Protein AF-A0A3T1APT2-F1 (afdb_monomer_lite)

Structure (mmCIF, N/CA/C/O backbone):
data_AF-A0A3T1APT2-F1
#
_entry.id   AF-A0A3T1APT2-F1
#
loop_
_atom_site.group_PDB
_atom_site.id
_atom_site.type_symbol
_atom_site.label_atom_id
_atom_site.label_alt_id
_atom_site.label_comp_id
_atom_site.label_asym_id
_atom_site.label_entity_id
_atom_site.label_seq_id
_atom_site.pdbx_PDB_ins_code
_atom_site.Cartn_x
_atom_site.Cartn_y
_atom_site.Cartn_z
_atom_site.occupancy
_atom_site.B_iso_or_equiv
_atom_site.auth_seq_id
_atom_site.auth_comp_id
_atom_site.auth_asym_id
_atom_site.auth_atom_id
_atom_site.pdbx_PDB_model_num
ATOM 1 N N . MET A 1 1 ? -8.511 8.339 22.274 1.00 72.62 1 MET A N 1
ATOM 2 C CA . MET A 1 1 ? -9.612 7.411 21.914 1.00 72.62 1 MET A CA 1
ATOM 3 C C . MET A 1 1 ? -9.853 7.508 20.414 1.00 72.62 1 MET A C 1
ATOM 5 O O . MET A 1 1 ? -9.967 8.624 19.928 1.00 72.62 1 MET A O 1
ATOM 9 N N . ILE A 1 2 ? -9.901 6.391 19.679 1.00 82.38 2 ILE A N 1
ATOM 10 C CA . ILE A 1 2 ? -10.213 6.404 18.239 1.00 82.38 2 ILE A CA 1
ATOM 11 C C . ILE A 1 2 ? -11.736 6.364 18.050 1.00 82.38 2 ILE A C 1
ATOM 13 O O . ILE A 1 2 ? -12.429 5.638 18.764 1.00 82.38 2 ILE A O 1
ATOM 17 N N . SER A 1 3 ? -12.271 7.162 17.125 1.00 92.44 3 SER A N 1
ATOM 18 C CA . SER A 1 3 ? -13.709 7.172 16.834 1.00 92.44 3 SER A CA 1
ATOM 19 C C . SER A 1 3 ? -14.074 6.099 15.803 1.00 92.44 3 SER A C 1
ATOM 21 O O . SER A 1 3 ? -13.225 5.629 15.044 1.00 92.44 3 SER A O 1
ATOM 23 N N . LYS A 1 4 ? -15.365 5.750 15.721 1.00 91.94 4 LYS A N 1
ATOM 24 C CA . LYS A 1 4 ? -15.888 4.813 14.711 1.00 91.94 4 LYS A CA 1
ATOM 25 C C . LYS A 1 4 ? -15.591 5.283 13.280 1.00 91.94 4 LYS A C 1
ATOM 27 O O . LYS A 1 4 ? -15.233 4.469 12.436 1.00 91.94 4 LYS A O 1
ATOM 32 N N . ARG A 1 5 ? -15.662 6.599 13.034 1.00 94.81 5 ARG A N 1
ATOM 33 C CA . ARG A 1 5 ? -15.310 7.218 11.743 1.00 94.81 5 ARG A CA 1
ATOM 34 C C . ARG A 1 5 ? -13.832 7.018 11.408 1.00 94.81 5 ARG A C 1
ATOM 36 O O . ARG A 1 5 ? -13.517 6.607 10.299 1.00 94.81 5 ARG A O 1
ATOM 43 N N . TRP A 1 6 ? -12.944 7.232 12.379 1.00 96.56 6 TRP A N 1
ATOM 44 C CA . TRP A 1 6 ? -11.510 7.009 12.190 1.00 96.56 6 TRP A CA 1
ATOM 45 C C . TRP A 1 6 ? -11.171 5.535 11.951 1.00 96.56 6 TRP A C 1
ATOM 47 O O . TRP A 1 6 ? -10.334 5.244 11.108 1.00 96.56 6 TRP A O 1
ATOM 57 N N . ALA A 1 7 ? -11.846 4.596 12.618 1.00 95.75 7 ALA A N 1
ATOM 58 C CA . ALA A 1 7 ? -11.636 3.171 12.362 1.00 95.75 7 ALA A CA 1
ATOM 59 C C . ALA A 1 7 ? -11.981 2.783 10.910 1.00 95.75 7 ALA A C 1
ATOM 61 O O . ALA A 1 7 ? -11.183 2.115 10.257 1.00 95.75 7 ALA A O 1
ATOM 62 N N . VAL A 1 8 ? -13.120 3.253 10.381 1.00 96.56 8 VAL A N 1
ATOM 63 C CA . VAL A 1 8 ? -13.492 3.043 8.964 1.00 96.56 8 VAL A CA 1
ATOM 64 C C . VAL A 1 8 ? -12.494 3.704 8.032 1.00 96.56 8 VAL A C 1
ATOM 66 O O . VAL A 1 8 ? -12.095 3.089 7.051 1.00 96.56 8 VAL A O 1
ATOM 69 N N . PHE A 1 9 ? -12.068 4.927 8.349 1.00 97.44 9 PHE A N 1
ATOM 70 C CA . PHE A 1 9 ? -11.069 5.633 7.557 1.00 97.44 9 PHE A CA 1
ATOM 71 C C . PHE A 1 9 ? -9.777 4.817 7.425 1.00 97.44 9 PHE A C 1
ATOM 73 O O . PHE A 1 9 ? -9.302 4.626 6.313 1.00 97.44 9 PHE A O 1
ATOM 80 N N . LEU A 1 10 ? -9.250 4.258 8.521 1.00 97.81 10 LEU A N 1
ATOM 81 C CA . LEU A 1 10 ? -8.038 3.428 8.483 1.00 97.81 10 LEU A CA 1
ATOM 82 C C . LEU A 1 10 ? -8.216 2.162 7.633 1.00 97.81 10 LEU A C 1
ATOM 84 O O . LEU A 1 10 ? -7.317 1.797 6.877 1.00 97.81 10 LEU A O 1
ATOM 88 N N . VAL A 1 11 ? -9.382 1.511 7.712 1.00 98.00 11 VAL A N 1
ATOM 89 C CA . VAL A 1 11 ? -9.703 0.374 6.831 1.00 98.00 11 VAL A CA 1
ATOM 90 C C . VAL A 1 11 ? -9.740 0.820 5.370 1.00 98.00 11 VAL A C 1
ATOM 92 O O . VAL A 1 11 ? -9.118 0.183 4.525 1.00 98.00 11 VAL A O 1
ATOM 95 N N . GLY A 1 12 ? -10.422 1.930 5.080 1.00 98.19 12 GLY A N 1
ATOM 96 C CA . GLY A 1 12 ? -10.513 2.503 3.739 1.00 98.19 12 GLY A CA 1
ATOM 97 C C . GLY A 1 12 ? -9.145 2.854 3.158 1.00 98.19 12 GLY A C 1
ATOM 98 O O . GLY A 1 12 ? -8.881 2.520 2.009 1.00 98.19 12 GLY A O 1
ATOM 99 N N . VAL A 1 13 ? -8.249 3.438 3.960 1.00 98.19 13 VAL A N 1
ATOM 100 C CA . VAL A 1 13 ? -6.857 3.708 3.566 1.00 98.19 13 VAL A CA 1
ATOM 101 C C . VAL A 1 13 ? -6.134 2.413 3.210 1.00 98.19 13 VAL A C 1
ATOM 103 O O . VAL A 1 13 ? -5.543 2.337 2.138 1.00 98.19 13 VAL A O 1
ATOM 106 N N . GLY A 1 14 ? -6.220 1.378 4.054 1.00 98.12 14 GLY A N 1
ATOM 107 C CA . GLY A 1 14 ? -5.593 0.086 3.765 1.00 98.12 14 GLY A CA 1
ATOM 108 C C . GLY A 1 14 ? -6.102 -0.541 2.462 1.00 98.12 14 GLY A C 1
ATOM 109 O O . GLY A 1 14 ? -5.306 -0.995 1.643 1.00 98.12 14 GLY A O 1
ATOM 110 N N . VAL A 1 15 ? -7.418 -0.508 2.229 1.00 98.44 15 VAL A N 1
ATOM 111 C CA . VAL A 1 15 ? -8.029 -0.990 0.978 1.00 98.44 15 VAL A CA 1
ATOM 112 C C . VAL A 1 15 ? -7.560 -0.163 -0.219 1.00 98.44 15 VAL A C 1
ATOM 114 O O . VAL A 1 15 ? -7.139 -0.731 -1.222 1.00 98.44 15 VAL A O 1
ATOM 117 N N . TRP A 1 16 ? -7.576 1.166 -0.112 1.00 98.50 16 TRP A N 1
ATOM 118 C CA . TRP A 1 16 ? -7.114 2.066 -1.169 1.00 98.50 16 TRP A CA 1
ATOM 119 C C . TRP A 1 16 ? -5.656 1.795 -1.557 1.00 98.50 16 TRP A C 1
ATOM 121 O O . TRP A 1 16 ? -5.341 1.700 -2.743 1.00 98.50 16 TRP A O 1
ATOM 131 N N . THR A 1 17 ? -4.776 1.591 -0.571 1.00 98.12 17 THR A N 1
ATOM 132 C CA . THR A 1 17 ? -3.381 1.197 -0.807 1.00 98.12 17 THR A CA 1
ATOM 133 C C . THR A 1 17 ? -3.309 -0.079 -1.652 1.00 98.12 17 THR A C 1
ATOM 135 O O . THR A 1 17 ? -2.607 -0.106 -2.662 1.00 98.12 17 THR A O 1
ATOM 138 N N . TRP A 1 18 ? -4.071 -1.114 -1.297 1.00 98.06 18 TRP A N 1
ATOM 139 C CA . TRP A 1 18 ? -4.093 -2.377 -2.042 1.00 98.06 18 TRP A CA 1
ATOM 140 C C . TRP A 1 18 ? -4.708 -2.277 -3.440 1.00 98.06 18 TRP A C 1
ATOM 142 O O . TRP A 1 18 ? -4.375 -3.086 -4.299 1.00 98.06 18 TRP A O 1
ATOM 152 N N . VAL A 1 19 ? -5.569 -1.294 -3.703 1.00 97.88 19 VAL A N 1
ATOM 153 C CA . VAL A 1 19 ? -6.131 -1.065 -5.043 1.00 97.88 19 VAL A CA 1
ATOM 154 C C . VAL A 1 19 ? -5.116 -0.385 -5.967 1.00 97.88 19 VAL A C 1
ATOM 156 O O . VAL A 1 19 ? -4.987 -0.759 -7.132 1.00 97.88 19 VAL A O 1
ATOM 159 N N . ILE A 1 20 ? -4.386 0.611 -5.463 1.00 97.88 20 ILE A 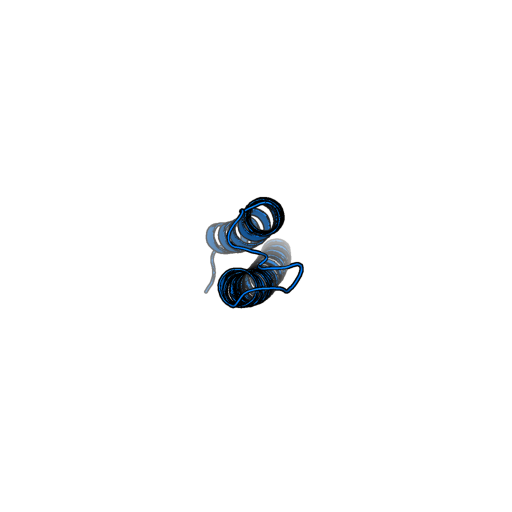N 1
ATOM 160 C CA . ILE A 1 20 ? -3.505 1.448 -6.288 1.00 97.88 20 ILE A CA 1
ATOM 161 C C . ILE A 1 20 ? -2.166 0.770 -6.577 1.00 97.88 20 ILE A C 1
ATOM 163 O O . ILE A 1 20 ? -1.727 0.717 -7.728 1.00 97.88 20 ILE A O 1
ATOM 167 N N . TRP A 1 21 ? -1.503 0.251 -5.544 1.00 98.19 21 TRP A N 1
ATOM 168 C CA . TRP A 1 21 ? -0.097 -0.135 -5.655 1.00 98.19 21 TRP A CA 1
ATOM 169 C C . TRP A 1 21 ? 0.175 -1.350 -6.554 1.00 98.19 21 TRP A C 1
ATOM 171 O O . TRP A 1 21 ? 1.146 -1.285 -7.305 1.00 98.19 21 TRP A O 1
ATOM 181 N N . PRO A 1 22 ? -0.652 -2.414 -6.591 1.00 97.44 22 PRO A N 1
ATOM 182 C CA . PRO A 1 22 ? -0.446 -3.510 -7.540 1.00 97.44 22 PRO A CA 1
ATOM 183 C C . PRO A 1 22 ? -0.570 -3.054 -8.996 1.00 97.44 22 PRO A C 1
ATOM 185 O O . PRO A 1 22 ? 0.251 -3.421 -9.834 1.00 97.44 22 PRO A O 1
ATOM 188 N N . ARG A 1 23 ? -1.553 -2.192 -9.296 1.00 97.94 23 ARG A N 1
ATOM 189 C CA . ARG A 1 23 ? -1.725 -1.629 -10.642 1.00 97.94 23 ARG A CA 1
ATOM 190 C C . ARG A 1 23 ? -0.541 -0.743 -11.027 1.00 97.94 23 ARG A C 1
ATOM 192 O O . ARG A 1 23 ? -0.077 -0.805 -12.161 1.00 97.94 23 ARG A O 1
ATOM 199 N N . PHE A 1 24 ? -0.033 0.043 -10.081 1.00 98.19 24 PHE A N 1
ATOM 200 C CA . PHE A 1 24 ? 1.183 0.823 -10.279 1.00 98.19 24 PHE A CA 1
ATOM 201 C C . PHE A 1 24 ? 2.410 -0.072 -10.502 1.00 98.19 24 PHE A C 1
ATOM 203 O O . PHE A 1 24 ? 3.204 0.207 -11.389 1.00 98.19 24 PHE A O 1
ATOM 210 N N . GLY A 1 25 ? 2.526 -1.194 -9.786 1.00 98.56 25 GLY A N 1
ATOM 211 C CA . GLY A 1 25 ? 3.585 -2.181 -10.011 1.00 98.56 25 GLY A CA 1
ATOM 212 C C . GLY A 1 25 ? 3.585 -2.752 -11.429 1.00 98.56 25 GLY A C 1
ATOM 213 O O . GLY A 1 25 ? 4.644 -2.850 -12.038 1.00 98.56 25 GLY A O 1
ATOM 214 N N . VAL A 1 26 ? 2.407 -3.042 -11.993 1.00 98.50 26 VAL A N 1
ATOM 215 C CA . VAL A 1 26 ? 2.280 -3.446 -13.406 1.00 98.50 26 VAL A CA 1
ATOM 216 C C . VAL A 1 26 ? 2.724 -2.323 -14.349 1.00 98.50 26 VAL A C 1
ATOM 218 O O . VAL A 1 26 ? 3.408 -2.588 -15.332 1.00 98.50 26 VAL A O 1
ATOM 221 N N . ALA A 1 27 ? 2.366 -1.071 -14.053 1.00 98.31 27 ALA A N 1
ATOM 222 C CA . ALA A 1 27 ? 2.793 0.072 -14.859 1.00 98.31 27 ALA A CA 1
ATOM 223 C C . ALA A 1 27 ? 4.320 0.242 -14.847 1.00 98.31 27 ALA A C 1
ATOM 225 O O . ALA A 1 27 ? 4.907 0.444 -15.902 1.00 98.31 27 ALA A O 1
ATOM 226 N N . ILE A 1 28 ? 4.960 0.093 -13.682 1.00 98.50 28 ILE A N 1
ATOM 227 C CA . ILE A 1 28 ? 6.420 0.116 -13.560 1.00 98.50 28 ILE A CA 1
ATOM 228 C C . ILE A 1 28 ? 7.040 -1.044 -14.332 1.00 98.50 28 ILE A C 1
ATOM 230 O O . ILE A 1 28 ? 7.948 -0.817 -15.117 1.00 98.50 28 ILE A O 1
ATOM 234 N N . TRP A 1 29 ? 6.548 -2.272 -14.163 1.00 98.38 29 TRP A N 1
ATOM 235 C CA . TRP A 1 29 ? 7.094 -3.435 -14.868 1.00 98.38 29 TRP A CA 1
ATOM 236 C C . TRP A 1 29 ? 7.108 -3.255 -16.395 1.00 98.38 29 TRP A C 1
ATOM 238 O O . TRP A 1 29 ? 8.050 -3.686 -17.049 1.00 98.38 29 TRP A O 1
ATOM 248 N N . ASN A 1 30 ? 6.089 -2.588 -16.942 1.00 98.25 30 ASN A N 1
ATOM 249 C CA . ASN A 1 30 ? 5.955 -2.322 -18.376 1.00 98.25 30 ASN A CA 1
ATOM 250 C C . ASN A 1 30 ? 6.634 -1.019 -18.848 1.00 98.25 30 ASN A C 1
ATOM 252 O O . ASN A 1 30 ? 6.523 -0.686 -20.023 1.00 98.25 30 ASN A O 1
ATOM 256 N N . ASP A 1 31 ? 7.279 -0.255 -17.965 1.00 98.19 31 ASP A N 1
ATOM 257 C CA . ASP A 1 31 ? 8.014 0.963 -18.327 1.00 98.19 31 ASP A CA 1
ATOM 258 C C . ASP A 1 31 ? 9.370 0.603 -18.956 1.00 98.19 31 ASP A C 1
ATOM 260 O O . ASP A 1 31 ? 10.105 -0.226 -18.413 1.00 98.19 31 ASP A O 1
ATOM 264 N N . ASP A 1 32 ? 9.737 1.263 -20.059 1.00 97.69 32 ASP A N 1
ATOM 265 C CA . ASP A 1 32 ? 10.985 1.009 -20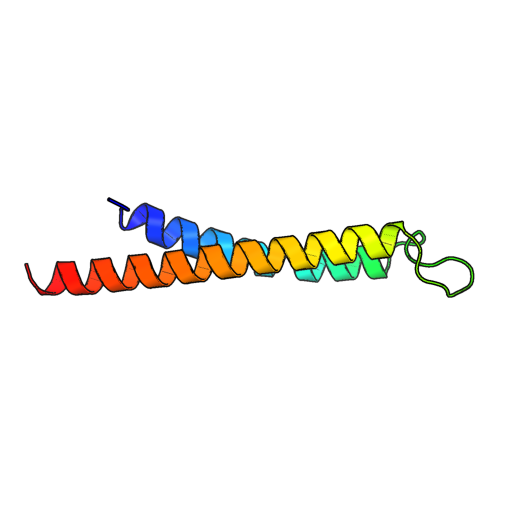.799 1.00 97.69 32 ASP A CA 1
ATOM 266 C C . ASP A 1 32 ? 12.248 1.156 -19.932 1.00 97.69 32 ASP A C 1
ATOM 268 O O . ASP A 1 32 ? 13.285 0.567 -20.225 1.00 97.69 32 ASP A O 1
ATOM 272 N N . ARG A 1 33 ? 12.184 1.923 -18.835 1.00 98.06 33 ARG A N 1
ATOM 273 C CA . ARG A 1 33 ? 13.314 2.117 -17.912 1.00 98.06 33 ARG A CA 1
ATOM 274 C C . ARG A 1 33 ? 13.510 0.959 -16.941 1.00 98.06 33 ARG A C 1
ATOM 276 O O . ARG A 1 33 ? 14.526 0.932 -16.245 1.00 98.06 33 ARG A O 1
ATOM 283 N N . SER A 1 34 ? 12.559 0.036 -16.825 1.00 98.44 34 SER A N 1
ATOM 284 C CA . SER A 1 34 ? 12.616 -1.051 -15.840 1.00 98.44 34 SER A CA 1
ATOM 285 C C . SER A 1 34 ? 13.666 -2.103 -16.154 1.00 98.44 34 SER A C 1
ATOM 287 O O . SER A 1 34 ? 14.211 -2.711 -15.227 1.00 98.44 34 SER A O 1
ATOM 289 N N . PHE A 1 35 ? 14.002 -2.265 -17.433 1.00 98.44 35 PHE A N 1
ATOM 290 C CA . PHE A 1 35 ? 14.995 -3.225 -17.889 1.00 98.44 35 PHE A CA 1
ATOM 291 C C . PHE A 1 35 ? 15.993 -2.575 -18.847 1.00 98.44 35 PHE A C 1
ATOM 293 O O . PHE A 1 35 ? 15.610 -1.812 -19.725 1.00 98.44 35 PHE A O 1
ATOM 300 N N . SER A 1 36 ? 17.273 -2.912 -18.696 1.00 98.00 36 SER A N 1
ATOM 301 C CA . SER A 1 36 ? 18.337 -2.575 -19.649 1.00 98.00 36 SER A CA 1
ATOM 302 C C . SER A 1 36 ? 19.055 -3.857 -20.028 1.00 98.00 36 SER A C 1
ATOM 304 O O . SER A 1 36 ? 19.513 -4.582 -19.142 1.00 98.00 36 SER A O 1
ATOM 306 N N . ASP A 1 37 ? 19.113 -4.165 -21.324 1.00 96.56 37 ASP A N 1
ATOM 307 C CA . ASP A 1 37 ? 19.747 -5.383 -21.854 1.00 96.56 37 ASP A CA 1
ATOM 308 C C . ASP A 1 37 ? 19.241 -6.674 -21.175 1.00 96.56 37 ASP A C 1
ATOM 310 O O . ASP A 1 37 ? 19.992 -7.604 -20.889 1.00 96.56 37 ASP A O 1
ATOM 314 N N . GLY A 1 38 ? 17.942 -6.708 -20.852 1.00 94.19 38 GLY A N 1
ATOM 315 C CA . GLY A 1 38 ? 17.296 -7.824 -20.153 1.00 94.19 38 GLY A CA 1
ATOM 316 C C . GLY A 1 38 ? 17.548 -7.887 -18.641 1.00 94.19 38 GLY A C 1
ATOM 317 O O . GLY A 1 38 ? 17.021 -8.780 -17.980 1.00 94.19 38 GLY A O 1
ATOM 318 N N . SER A 1 39 ? 18.303 -6.947 -18.068 1.00 97.62 39 SER A N 1
ATOM 319 C CA . SER A 1 39 ? 18.581 -6.882 -16.629 1.00 97.62 39 SER A CA 1
ATOM 320 C C . SER A 1 39 ? 17.710 -5.837 -15.905 1.00 97.62 39 SER A C 1
ATOM 322 O O . SER A 1 39 ? 17.493 -4.750 -16.446 1.00 97.62 39 SER A O 1
ATOM 324 N N . PRO A 1 40 ? 17.199 -6.127 -14.689 1.00 98.25 40 PRO A N 1
ATOM 325 C CA . PRO A 1 40 ? 16.495 -5.153 -13.853 1.00 98.25 40 PRO A CA 1
ATOM 326 C C . PRO A 1 40 ? 17.355 -3.930 -13.534 1.00 98.25 40 PRO A C 1
ATOM 328 O O . PRO A 1 40 ? 18.468 -4.064 -13.021 1.00 98.25 40 PRO A O 1
ATOM 331 N N . THR A 1 41 ? 16.820 -2.734 -13.758 1.00 98.69 41 THR A N 1
ATOM 332 C CA . THR A 1 41 ? 17.523 -1.488 -13.430 1.00 98.69 41 THR A CA 1
ATOM 333 C C . THR A 1 41 ? 17.257 -1.043 -11.989 1.00 98.69 41 THR A C 1
ATOM 335 O O . THR A 1 41 ? 16.333 -1.510 -11.313 1.00 98.69 41 THR A O 1
ATOM 338 N N . SER A 1 42 ? 18.022 -0.057 -11.512 1.00 98.38 42 SER A N 1
ATOM 339 C CA . SER A 1 42 ? 17.744 0.611 -10.233 1.00 98.38 42 SER A CA 1
ATOM 340 C C . SER A 1 42 ? 16.358 1.261 -10.192 1.00 98.38 42 SER A C 1
ATOM 342 O O . SER A 1 42 ? 15.758 1.334 -9.122 1.00 98.38 42 SER A O 1
ATOM 344 N N . PHE A 1 43 ? 15.825 1.705 -11.339 1.00 98.44 43 PHE A N 1
ATOM 345 C CA . PHE A 1 43 ? 14.468 2.249 -11.421 1.00 98.44 43 PHE A CA 1
ATOM 346 C C . PHE A 1 43 ? 13.441 1.199 -10.987 1.00 98.44 43 PHE A C 1
ATOM 348 O O . PHE A 1 43 ? 12.620 1.487 -10.115 1.00 98.44 43 PHE A O 1
ATOM 355 N N . LEU A 1 44 ? 13.535 -0.027 -11.512 1.00 98.56 44 LEU A N 1
ATOM 356 C CA . LEU A 1 44 ? 12.643 -1.117 -11.124 1.00 98.56 44 LEU A CA 1
ATOM 357 C C . LEU A 1 44 ? 12.807 -1.479 -9.641 1.00 98.56 44 LEU A C 1
ATOM 359 O O . LEU A 1 44 ? 11.815 -1.574 -8.919 1.00 98.56 44 LEU A O 1
ATOM 363 N N . TRP A 1 45 ? 14.047 -1.620 -9.161 1.00 98.69 45 TRP A N 1
ATOM 364 C CA . TRP A 1 45 ? 14.315 -2.018 -7.774 1.00 98.69 45 TRP A CA 1
ATOM 365 C C . TRP A 1 45 ? 13.812 -1.014 -6.737 1.00 98.69 45 TRP A C 1
ATOM 367 O O . TRP A 1 45 ? 13.196 -1.414 -5.747 1.00 98.69 45 TRP A O 1
ATOM 377 N N . ILE A 1 46 ? 14.029 0.284 -6.964 1.00 98.62 46 ILE A N 1
ATOM 378 C CA . ILE A 1 46 ? 13.553 1.334 -6.055 1.00 98.62 46 ILE A CA 1
ATOM 379 C C . ILE A 1 46 ? 12.026 1.304 -5.981 1.00 98.62 46 ILE A C 1
ATOM 381 O O . ILE A 1 46 ? 11.461 1.317 -4.889 1.00 98.62 46 ILE A O 1
ATOM 385 N N . HIS A 1 47 ? 11.343 1.210 -7.121 1.00 98.62 47 HIS A N 1
ATOM 386 C CA . HIS A 1 47 ? 9.884 1.169 -7.130 1.00 98.62 47 HIS A CA 1
ATOM 387 C C . HIS A 1 47 ? 9.341 -0.112 -6.504 1.00 98.62 47 HIS A C 1
ATOM 389 O O . HIS A 1 47 ? 8.396 -0.035 -5.723 1.00 98.62 47 HIS A O 1
ATOM 395 N N . ALA A 1 48 ? 9.952 -1.269 -6.768 1.00 98.62 48 ALA A N 1
ATOM 396 C CA . ALA A 1 48 ? 9.574 -2.524 -6.126 1.00 98.62 48 ALA A CA 1
ATOM 397 C C . ALA A 1 48 ? 9.680 -2.423 -4.595 1.00 98.62 48 ALA A C 1
ATOM 399 O O . ALA A 1 48 ?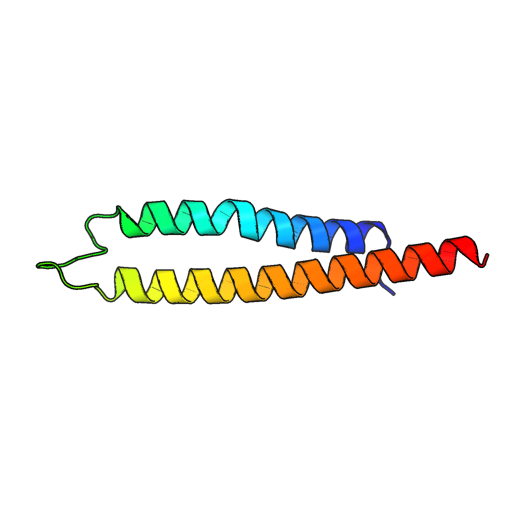 8.732 -2.770 -3.888 1.00 98.62 48 ALA A O 1
ATOM 400 N N . LEU A 1 49 ? 10.784 -1.869 -4.078 1.00 98.75 49 LEU A N 1
ATOM 401 C CA . LEU A 1 49 ? 10.965 -1.625 -2.646 1.00 98.75 49 LEU A CA 1
ATOM 402 C C . LEU A 1 49 ? 9.885 -0.684 -2.087 1.00 98.75 49 LEU A C 1
ATOM 404 O O . LEU A 1 49 ? 9.280 -0.986 -1.057 1.00 98.75 49 LEU A O 1
ATOM 408 N N . LEU A 1 50 ? 9.610 0.432 -2.772 1.00 98.56 50 LEU A N 1
ATOM 409 C 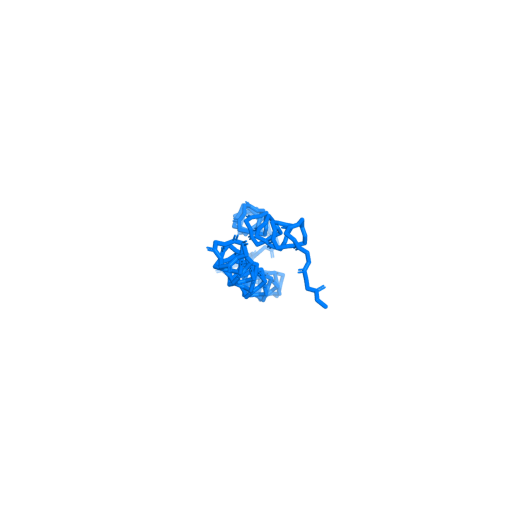CA . LEU A 1 50 ? 8.592 1.407 -2.364 1.00 98.56 50 LEU A CA 1
ATOM 410 C C . LEU A 1 50 ? 7.177 0.814 -2.372 1.00 98.56 50 LEU A C 1
ATOM 412 O O . LEU A 1 50 ? 6.402 1.076 -1.449 1.00 98.56 50 LEU A O 1
ATOM 416 N N . ILE A 1 51 ? 6.846 -0.010 -3.369 1.00 98.56 51 ILE A N 1
ATOM 417 C CA . ILE A 1 51 ? 5.573 -0.736 -3.457 1.00 98.56 51 ILE A CA 1
ATOM 418 C C . ILE A 1 51 ? 5.431 -1.677 -2.259 1.00 98.56 51 ILE A C 1
ATOM 420 O O . ILE A 1 51 ? 4.420 -1.624 -1.558 1.00 98.56 51 ILE A O 1
ATOM 424 N N . VAL A 1 52 ? 6.443 -2.506 -1.984 1.00 98.62 52 VAL A N 1
ATOM 425 C CA . VAL A 1 52 ? 6.410 -3.475 -0.875 1.00 98.62 52 VAL A CA 1
ATOM 426 C C . VAL A 1 52 ? 6.300 -2.768 0.475 1.00 98.62 52 VAL A C 1
ATOM 428 O O . VAL A 1 52 ? 5.467 -3.149 1.303 1.00 98.62 52 VAL A O 1
ATOM 431 N N . ALA A 1 53 ? 7.084 -1.710 0.694 1.00 98.56 53 ALA A N 1
ATOM 432 C CA . ALA A 1 53 ? 7.011 -0.908 1.911 1.00 98.56 53 ALA A CA 1
ATOM 433 C C . ALA A 1 53 ? 5.612 -0.294 2.088 1.00 98.56 53 ALA A C 1
ATOM 435 O O . ALA A 1 53 ? 5.007 -0.411 3.156 1.00 98.56 53 ALA A O 1
ATOM 436 N N . SER A 1 54 ? 5.056 0.286 1.023 1.00 98.25 54 SER A N 1
ATOM 437 C CA . SER A 1 54 ? 3.732 0.914 1.048 1.00 98.25 54 SER A CA 1
ATOM 438 C C . SER A 1 54 ? 2.614 -0.094 1.305 1.00 98.25 54 SER A C 1
ATOM 440 O O . SER A 1 54 ? 1.746 0.159 2.140 1.00 98.25 54 SER A O 1
ATOM 442 N N . LEU A 1 55 ? 2.648 -1.259 0.652 1.00 98.50 55 LEU A N 1
ATOM 443 C CA . LEU A 1 55 ? 1.691 -2.344 0.887 1.00 98.50 55 LEU A CA 1
ATOM 444 C C . LEU A 1 55 ? 1.784 -2.876 2.319 1.00 98.50 55 LEU A C 1
ATOM 446 O O . LEU A 1 55 ? 0.756 -3.132 2.948 1.00 98.50 55 LEU A O 1
ATOM 450 N N . THR A 1 56 ? 2.995 -2.992 2.866 1.00 98.69 56 THR A N 1
ATOM 451 C CA . THR A 1 56 ? 3.210 -3.410 4.258 1.00 98.69 56 THR A CA 1
ATOM 452 C C . THR A 1 56 ? 2.581 -2.411 5.226 1.00 98.69 56 THR A C 1
ATOM 454 O O . THR A 1 56 ? 1.775 -2.793 6.078 1.00 98.69 56 THR A O 1
ATOM 457 N N . ILE A 1 57 ? 2.874 -1.118 5.054 1.00 98.56 57 ILE A N 1
ATOM 458 C CA . ILE A 1 57 ? 2.311 -0.043 5.879 1.00 98.56 57 ILE A CA 1
ATOM 459 C C . ILE A 1 57 ? 0.782 -0.015 5.760 1.00 98.56 57 ILE A C 1
ATOM 461 O O . ILE A 1 57 ? 0.090 -0.024 6.778 1.00 98.56 57 ILE A O 1
ATOM 465 N N . GLY A 1 58 ? 0.238 -0.046 4.540 1.00 98.31 58 GLY A N 1
ATOM 466 C CA . GLY A 1 58 ? -1.208 -0.048 4.308 1.00 98.31 58 GLY A CA 1
ATOM 467 C C . GLY A 1 58 ? -1.908 -1.265 4.913 1.00 98.31 58 GLY A C 1
ATOM 468 O O . GLY A 1 58 ? -2.993 -1.134 5.478 1.00 98.31 58 GLY A O 1
ATOM 469 N N . THR A 1 59 ? -1.265 -2.435 4.882 1.00 98.56 59 THR A N 1
ATOM 470 C CA . THR A 1 59 ? -1.775 -3.654 5.527 1.00 98.56 59 THR A CA 1
ATOM 471 C C . THR A 1 59 ? -1.836 -3.495 7.042 1.00 98.56 59 THR A C 1
ATOM 473 O O . THR A 1 59 ? -2.876 -3.767 7.644 1.00 98.56 59 THR A O 1
ATOM 476 N N . VAL A 1 60 ? -0.760 -3.008 7.669 1.00 98.62 60 VAL A N 1
ATOM 477 C CA . VAL A 1 60 ? -0.731 -2.748 9.117 1.00 98.62 60 VAL A CA 1
ATOM 478 C C . VAL A 1 60 ? -1.813 -1.737 9.502 1.00 98.62 60 VAL A C 1
ATOM 480 O O . VAL A 1 60 ? -2.586 -1.992 10.427 1.00 98.62 60 VAL A O 1
ATOM 483 N N . VAL A 1 61 ? -1.930 -0.631 8.762 1.00 98.25 61 VAL A N 1
ATOM 484 C CA . VAL A 1 61 ? -2.962 0.397 8.973 1.00 98.25 61 VAL A CA 1
ATOM 485 C C . VAL A 1 61 ? -4.372 -0.190 8.850 1.00 98.25 61 VAL A C 1
ATOM 487 O O . VAL A 1 61 ? -5.201 0.019 9.739 1.00 98.25 61 VAL A O 1
ATOM 490 N N . GLY A 1 62 ? -4.635 -0.985 7.811 1.00 97.88 62 GLY A N 1
ATOM 491 C CA . GLY A 1 62 ? -5.920 -1.653 7.611 1.00 97.88 62 GLY A CA 1
ATOM 492 C C . GLY A 1 62 ? -6.266 -2.613 8.753 1.00 97.88 62 GLY A C 1
ATOM 493 O O . GLY A 1 62 ? -7.374 -2.562 9.291 1.00 97.88 62 GLY A O 1
ATOM 494 N N . ILE A 1 63 ? -5.305 -3.433 9.198 1.00 98.31 63 ILE A N 1
ATOM 495 C CA . ILE A 1 63 ? -5.475 -4.346 10.341 1.00 98.31 63 ILE A CA 1
ATOM 4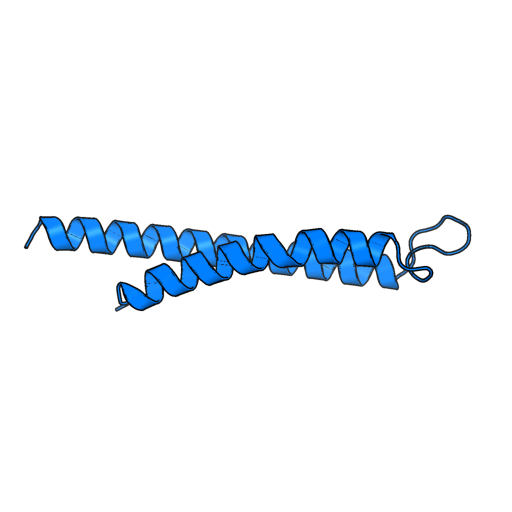96 C C . ILE A 1 63 ? -5.799 -3.568 11.620 1.00 98.31 63 ILE A C 1
ATOM 498 O O . ILE A 1 63 ? -6.704 -3.959 12.363 1.00 98.31 63 ILE A O 1
ATOM 502 N N . LEU A 1 64 ? -5.091 -2.467 11.890 1.00 97.69 64 LEU A N 1
ATOM 503 C CA . LEU A 1 64 ? -5.367 -1.613 13.048 1.00 97.69 64 LEU A CA 1
ATOM 504 C C . LEU A 1 64 ? -6.768 -0.994 12.969 1.00 97.69 64 LEU A C 1
ATOM 506 O O . LEU A 1 64 ? -7.480 -0.985 13.975 1.00 97.69 64 LEU A O 1
ATOM 510 N N . GLY A 1 65 ? -7.202 -0.566 11.781 1.00 97.06 65 GLY A N 1
ATOM 511 C CA . GLY A 1 65 ? -8.569 -0.107 11.530 1.00 97.06 65 GLY A CA 1
ATOM 512 C C . GLY A 1 65 ? -9.621 -1.172 11.854 1.00 97.06 65 GLY A C 1
ATOM 513 O O . GLY A 1 65 ? -10.567 -0.904 12.598 1.00 97.06 65 GLY A O 1
ATOM 514 N N . VAL A 1 66 ? -9.424 -2.410 11.382 1.00 97.25 66 VAL A N 1
ATOM 515 C CA . VAL A 1 66 ? -10.329 -3.539 11.669 1.00 97.25 66 VAL A CA 1
ATOM 516 C C . VAL A 1 66 ? -10.368 -3.852 13.166 1.00 97.25 66 VAL A C 1
ATOM 518 O O . VAL A 1 66 ? -11.450 -4.029 13.731 1.00 97.25 66 VAL A O 1
ATOM 521 N N . LYS A 1 67 ? -9.208 -3.897 13.835 1.00 96.25 67 LYS A N 1
ATOM 522 C CA . LYS A 1 67 ? -9.121 -4.132 15.286 1.00 96.25 67 LYS A CA 1
ATOM 523 C C . LYS A 1 67 ? -9.858 -3.045 16.072 1.00 96.25 67 LYS A C 1
ATOM 525 O O . LYS A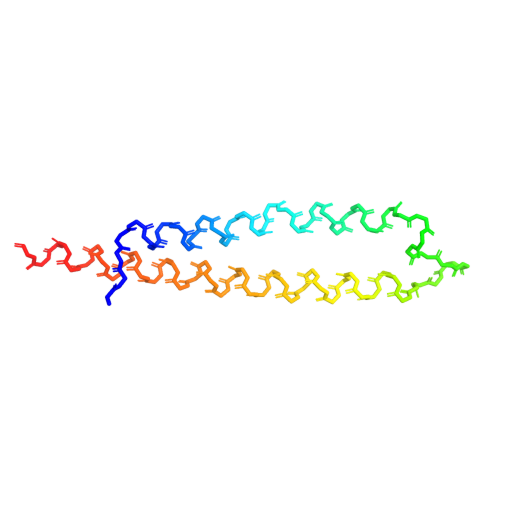 1 67 ? -10.649 -3.368 16.958 1.00 96.25 67 LYS A O 1
ATOM 530 N N . ALA A 1 68 ? -9.654 -1.778 15.715 1.00 94.25 68 ALA A N 1
ATOM 531 C CA . ALA A 1 68 ? -10.342 -0.647 16.328 1.00 94.25 68 ALA A CA 1
ATOM 532 C C . ALA A 1 68 ? -11.863 -0.719 16.137 1.00 94.25 68 ALA A C 1
ATOM 534 O O . ALA A 1 68 ? -12.616 -0.559 17.097 1.00 94.25 68 ALA A O 1
ATOM 535 N N . TRP A 1 69 ? -12.322 -1.005 14.917 1.00 94.25 69 TRP A N 1
ATOM 536 C CA . TRP A 1 69 ? -13.744 -1.150 14.618 1.00 94.25 69 TRP A CA 1
ATOM 537 C C . TRP A 1 69 ? -14.385 -2.269 15.446 1.00 94.25 69 TRP A C 1
ATOM 539 O O . TRP A 1 69 ? -15.410 -2.045 16.089 1.00 94.25 69 TRP A O 1
ATOM 549 N N . ARG A 1 70 ? -13.751 -3.449 15.506 1.00 93.62 70 ARG A N 1
ATOM 550 C CA . ARG A 1 70 ? -14.228 -4.583 16.316 1.00 93.62 70 ARG A CA 1
ATOM 551 C C . ARG A 1 70 ? -14.321 -4.228 17.802 1.00 93.62 70 ARG A C 1
ATOM 553 O O . ARG A 1 70 ? -15.337 -4.523 18.424 1.00 93.62 70 ARG A O 1
ATOM 560 N N . ALA A 1 71 ? -13.317 -3.550 18.361 1.00 92.25 71 ALA A N 1
ATOM 561 C CA . ALA A 1 71 ? -13.337 -3.123 19.762 1.00 92.25 71 ALA A CA 1
ATOM 562 C C . ALA A 1 71 ? -14.489 -2.142 20.063 1.00 92.25 71 ALA A C 1
ATOM 564 O O . ALA A 1 71 ? -15.147 -2.250 21.099 1.00 92.25 71 ALA A O 1
ATOM 565 N N . LEU A 1 72 ? -14.770 -1.214 19.141 1.00 90.69 72 LEU A N 1
ATOM 566 C CA . LEU A 1 72 ? -15.877 -0.261 19.269 1.00 90.69 72 LEU A CA 1
ATOM 567 C C . LEU A 1 72 ? -17.250 -0.938 19.166 1.00 90.69 72 LEU A C 1
ATOM 569 O O . LEU A 1 72 ? -18.161 -0.551 19.896 1.00 90.69 72 LEU A O 1
ATOM 573 N N . LEU A 1 73 ? -17.397 -1.957 18.313 1.00 88.50 73 LEU A N 1
ATOM 574 C CA . LEU A 1 73 ? -18.626 -2.754 18.239 1.00 88.50 73 LEU A CA 1
ATOM 575 C C . LEU A 1 73 ? -18.894 -3.508 19.547 1.00 88.50 73 LEU A C 1
ATOM 577 O O . LEU A 1 73 ? -20.005 -3.445 20.063 1.00 88.50 73 LEU A O 1
ATOM 581 N N . VAL A 1 74 ? -17.877 -4.155 20.129 1.00 88.31 74 VAL A N 1
ATOM 582 C CA . VAL A 1 74 ? -18.031 -4.854 21.419 1.00 88.31 74 VAL A CA 1
ATOM 583 C C . VAL A 1 74 ? -18.420 -3.881 22.532 1.00 88.31 74 VAL A C 1
ATOM 585 O O . VAL A 1 74 ? -19.297 -4.197 23.331 1.00 88.31 74 VAL A O 1
ATOM 588 N N . LYS A 1 75 ? -17.806 -2.690 22.580 1.00 83.56 75 LYS A N 1
ATOM 589 C CA . LYS A 1 75 ? -18.163 -1.664 23.570 1.00 83.56 75 LYS A CA 1
ATOM 590 C C . LYS A 1 75 ? -19.613 -1.198 23.411 1.00 83.56 75 LYS A C 1
ATOM 592 O O . LYS A 1 75 ? -20.287 -1.027 24.416 1.00 83.56 75 LYS A O 1
ATOM 597 N N . SER A 1 76 ? -20.085 -1.023 22.175 1.00 79.69 76 SER A N 1
ATOM 598 C CA . SER A 1 76 ? -21.459 -0.590 21.890 1.00 79.69 76 SER A CA 1
ATOM 599 C C . SER A 1 76 ? -22.521 -1.598 22.329 1.00 79.69 76 SER A C 1
ATOM 601 O O . SER A 1 76 ? -23.618 -1.172 22.644 1.00 79.69 76 SER A O 1
ATOM 603 N N . ASN A 1 77 ? -22.218 -2.900 22.342 1.00 79.81 77 ASN A N 1
ATOM 604 C CA . ASN A 1 77 ? -23.165 -3.938 22.772 1.00 79.81 77 ASN A CA 1
ATOM 605 C C . ASN A 1 77 ? -23.223 -4.128 24.298 1.00 79.81 77 ASN A C 1
ATOM 607 O O . ASN A 1 77 ? -24.055 -4.891 24.778 1.00 79.81 77 ASN A O 1
ATOM 611 N N . ARG A 1 78 ? -22.296 -3.525 25.054 1.00 77.56 78 ARG A N 1
ATOM 612 C CA . ARG A 1 78 ? -22.236 -3.631 26.525 1.00 77.56 78 ARG A CA 1
ATOM 613 C C . ARG A 1 78 ? -22.867 -2.439 27.251 1.00 77.56 78 ARG A C 1
ATOM 615 O O . ARG A 1 78 ? -22.936 -2.478 28.475 1.00 77.56 78 ARG A O 1
ATOM 622 N N . LEU A 1 79 ? -23.224 -1.386 26.519 1.00 71.62 79 LEU A N 1
ATOM 623 C CA . LEU A 1 79 ? -23.891 -0.180 27.014 1.00 71.62 79 LEU A CA 1
ATOM 624 C C . LEU A 1 79 ? -25.366 -0.244 26.625 1.00 71.62 79 LEU A C 1
ATOM 626 O O . LEU A 1 79 ? -26.182 0.245 27.430 1.00 71.62 79 LEU A O 1
#

pLDDT: mean 95.51, std 5.98, range [71.62, 98.75]

Radius of gyration: 17.97 Å; chains: 1; bounding box: 44×15×49 Å

Secondary structure (DSSP, 8-state):
---HHHHHHHHHHHHHHHHHHHHHHHHHHTSTTSEETTEEPHHHHHHHHHHHHHHHHHHHHHHHHHHHHHHHHHHHT--

Sequence (79 aa):
MISKRWAVFLVGVGVWTWVIWPRFGVAIWNDDRSFSDGSPTSFLWIHALLIVASLTIGTVVGILGVKAWRALLVKSNRL

Foldseek 3Di:
DADLVNLVVLLVQLVVLVVPLVVVLVVQVPDPQQDDPNHGDPSNVVSVVVSVVSNVVSNVSNVVSVVVNVVVVVVVVVD